Protein AF-A0A3C0FD28-F1 (afdb_monomer)

Foldseek 3Di:
DDDDDPDDDDDPDPPVVQVVCVVVVNDDDDDPPDDDPPDDPPCVVVLLVLLVCCVVPNCVSLVVCCVRPVVSSVVNVVVNPDPDDDDDD

Secondary structure (DSSP, 8-state):
-----S-----S-HHHHHHHHHHTTS-----TT---TT--TT-HHHHHHHHHHHHHH-THHHHHHHHH-GGGHHHHHHHHTSS------

Sequence (89 aa):
MKVVPTAETAIADVSAHLLRLAREGLLLVVYHPYRIDDIPPDDEDLVEKAASWVKAFDLGVLETVRAYHPGLVDRVLRRLARPGGEAFR

Mean predicted aligned error: 7.99 Å

Radius of gyration: 15.65 Å; Cα contacts (8 Å, |Δi|>4): 38; chains: 1; bounding box: 34×31×37 Å

pLDDT: mean 84.9, std 13.82, range [34.38, 97.81]

Solvent-accessible surface area (backbone atoms only — not comparable to full-atom values): 5863 Å² total; per-residue (Å²): 133,88,89,71,87,90,76,88,79,92,64,93,53,59,66,65,48,53,54,48,34,35,75,73,72,76,38,90,85,73,59,85,93,57,76,68,84,95,60,77,88,76,53,56,69,58,34,54,50,50,33,54,41,32,76,75,71,37,67,68,51,54,55,49,37,45,74,77,40,54,91,44,44,67,57,22,52,56,56,60,70,48,85,84,74,86,75,89,124

Structure (mmCIF, N/CA/C/O backbone):
data_AF-A0A3C0FD28-F1
#
_entry.id   AF-A0A3C0FD28-F1
#
loop_
_atom_site.group_PDB
_atom_site.id
_atom_site.type_symbol
_atom_site.label_atom_id
_atom_site.label_alt_id
_atom_site.label_comp_id
_atom_site.label_asym_id
_atom_site.label_entity_id
_atom_site.label_seq_id
_atom_site.pdbx_PDB_ins_code
_atom_site.Cartn_x
_atom_site.Cartn_y
_atom_site.Cartn_z
_atom_site.occupancy
_atom_site.B_iso_or_equiv
_atom_site.auth_seq_id
_atom_site.auth_comp_id
_atom_site.auth_asym_id
_atom_site.auth_atom_id
_atom_site.pdbx_PDB_model_num
ATOM 1 N N . MET A 1 1 ? -20.206 12.133 -7.936 1.00 51.66 1 MET A N 1
ATOM 2 C CA . MET A 1 1 ? -20.107 13.062 -6.789 1.00 51.66 1 MET A CA 1
ATOM 3 C C . MET A 1 1 ? -18.646 13.080 -6.359 1.00 51.66 1 MET A C 1
ATOM 5 O O . MET A 1 1 ? -18.099 12.004 -6.173 1.00 51.66 1 MET A O 1
ATOM 9 N N . LYS A 1 2 ? -17.976 14.239 -6.323 1.00 67.31 2 LYS A N 1
ATOM 10 C CA . LYS A 1 2 ? -16.556 14.316 -5.937 1.00 67.31 2 LYS A CA 1
ATOM 11 C C . LYS A 1 2 ? -16.471 14.239 -4.412 1.00 67.31 2 LYS A C 1
ATOM 13 O O . LYS A 1 2 ? -17.079 15.068 -3.742 1.00 67.31 2 LYS A O 1
ATOM 18 N N . VAL A 1 3 ? -15.771 13.243 -3.877 1.00 81.44 3 VAL A N 1
ATOM 19 C CA . VAL A 1 3 ? -15.458 13.184 -2.442 1.00 81.44 3 VAL A CA 1
ATOM 20 C C . VAL A 1 3 ? -14.394 14.243 -2.158 1.00 81.44 3 VAL A C 1
ATOM 22 O O . VAL A 1 3 ? -13.411 14.338 -2.892 1.00 81.44 3 VAL A O 1
ATOM 25 N N . VAL A 1 4 ? -14.615 15.068 -1.134 1.00 86.38 4 VAL A N 1
ATOM 26 C CA . VAL A 1 4 ? -13.673 16.105 -0.694 1.00 86.38 4 VAL A CA 1
ATOM 27 C C . VAL A 1 4 ? -13.380 15.868 0.790 1.00 86.38 4 VAL A C 1
ATOM 29 O O . VAL A 1 4 ? -14.338 15.717 1.553 1.00 86.38 4 VAL A O 1
ATOM 32 N N . PRO A 1 5 ? -12.104 15.806 1.214 1.00 84.25 5 PRO A N 1
ATOM 33 C CA . PRO A 1 5 ? -11.762 15.674 2.626 1.00 84.25 5 PRO A CA 1
ATOM 34 C C . PRO A 1 5 ? -12.296 16.872 3.419 1.00 84.25 5 PRO A C 1
ATOM 36 O O . PRO A 1 5 ? -12.179 18.012 2.973 1.00 84.25 5 PRO A O 1
ATOM 39 N N . THR A 1 6 ? -12.876 16.627 4.594 1.00 92.44 6 THR A N 1
ATOM 40 C CA . THR A 1 6 ? -13.364 17.696 5.485 1.00 92.44 6 THR A CA 1
ATOM 41 C C . THR A 1 6 ? -12.327 18.122 6.521 1.00 92.44 6 THR A C 1
ATOM 43 O O . THR A 1 6 ? -12.372 19.255 6.993 1.00 92.44 6 THR A O 1
ATOM 46 N N . ALA A 1 7 ? -11.393 17.234 6.867 1.00 92.38 7 ALA A N 1
ATOM 47 C CA . ALA A 1 7 ? -10.273 17.492 7.762 1.00 92.38 7 ALA A CA 1
ATOM 48 C C . ALA A 1 7 ? -9.163 16.452 7.543 1.00 92.38 7 ALA A C 1
ATOM 50 O O . ALA A 1 7 ? -9.428 15.343 7.078 1.00 92.38 7 ALA A O 1
ATOM 51 N N . GLU A 1 8 ? -7.940 16.796 7.945 1.00 89.69 8 GLU A N 1
ATOM 52 C CA . GLU A 1 8 ? -6.808 15.872 8.032 1.00 89.69 8 GLU A CA 1
ATOM 53 C C . GLU A 1 8 ? -6.349 15.757 9.486 1.00 89.69 8 GLU A C 1
ATOM 55 O O . GLU A 1 8 ? -6.402 16.719 10.252 1.00 89.69 8 GLU A O 1
ATOM 60 N N . THR A 1 9 ? -5.912 14.566 9.892 1.00 90.62 9 THR A N 1
ATOM 61 C CA . THR A 1 9 ? -5.369 14.319 11.233 1.00 90.62 9 THR A CA 1
ATOM 62 C C . THR A 1 9 ? -4.002 13.671 11.101 1.00 90.62 9 THR A C 1
ATOM 64 O O . THR A 1 9 ? -3.871 12.605 10.502 1.00 90.62 9 THR A O 1
ATOM 67 N N . ALA A 1 10 ? -2.981 14.309 11.673 1.00 93.12 10 ALA A N 1
ATOM 68 C CA . ALA A 1 10 ? -1.639 13.751 11.713 1.00 93.12 10 ALA A CA 1
ATOM 69 C C . ALA A 1 10 ? -1.580 12.585 12.708 1.00 93.12 10 ALA A C 1
ATOM 71 O O . ALA A 1 10 ? -1.982 12.721 13.865 1.00 93.12 10 ALA A O 1
ATOM 72 N N . ILE A 1 11 ? -1.053 11.446 12.264 1.00 95.69 11 ILE A N 1
ATOM 73 C CA . ILE A 1 11 ? -0.896 10.251 13.094 1.00 95.69 11 ILE A CA 1
ATOM 74 C C . ILE A 1 11 ? 0.590 9.957 13.246 1.00 95.69 11 ILE A C 1
ATOM 76 O O . ILE A 1 11 ? 1.270 9.667 12.267 1.00 95.69 11 ILE A O 1
ATOM 80 N N . ALA A 1 12 ? 1.081 10.042 14.483 1.00 94.56 12 ALA A N 1
ATOM 81 C CA . ALA A 1 12 ? 2.498 9.852 14.791 1.00 94.56 12 ALA A CA 1
ATOM 82 C C . ALA A 1 12 ? 2.964 8.406 14.552 1.00 94.56 12 ALA A C 1
ATOM 84 O O . ALA A 1 12 ? 4.037 8.189 13.999 1.00 94.56 12 ALA A O 1
ATOM 85 N N . ASP A 1 13 ? 2.139 7.428 14.936 1.00 95.69 13 ASP A N 1
ATOM 86 C CA . ASP A 1 13 ? 2.378 6.006 14.687 1.00 95.69 13 ASP A CA 1
ATOM 87 C C . ASP A 1 13 ? 1.190 5.410 13.929 1.00 95.69 13 ASP A C 1
ATOM 89 O O . ASP A 1 13 ? 0.168 5.017 14.502 1.00 95.69 13 ASP A O 1
ATOM 93 N N . VAL A 1 14 ? 1.326 5.383 12.604 1.00 93.25 14 VAL A N 1
ATOM 94 C CA . VAL A 1 14 ? 0.305 4.845 11.699 1.00 93.25 14 VAL A CA 1
ATOM 95 C C . VAL A 1 14 ? 0.070 3.360 11.966 1.00 93.25 14 VAL A C 1
ATOM 97 O O . VAL A 1 14 ? -1.075 2.915 11.943 1.00 93.25 14 VAL A O 1
ATOM 100 N N . SER A 1 15 ? 1.120 2.597 12.276 1.00 92.94 15 SER A N 1
ATOM 101 C CA . SER A 1 15 ? 1.005 1.156 12.509 1.00 92.94 15 SER A CA 1
ATOM 102 C C . SER A 1 15 ? 0.151 0.872 13.743 1.00 92.94 15 SER A C 1
ATOM 104 O O . SER A 1 15 ? -0.867 0.179 13.658 1.00 92.94 15 SER A O 1
ATOM 106 N N . ALA A 1 16 ? 0.494 1.484 14.880 1.00 95.38 16 ALA A N 1
ATOM 107 C CA . ALA A 1 16 ? -0.264 1.324 16.117 1.00 95.38 16 ALA A CA 1
ATOM 108 C C . ALA A 1 16 ? -1.715 1.805 15.968 1.00 95.38 16 ALA A C 1
ATOM 110 O O . ALA A 1 16 ? -2.636 1.184 16.507 1.00 95.38 16 ALA A O 1
ATOM 111 N N . HIS A 1 17 ? -1.934 2.885 15.213 1.00 95.81 17 HIS A N 1
ATOM 112 C CA . HIS A 1 17 ? -3.270 3.409 14.968 1.00 95.81 17 HIS A CA 1
ATOM 113 C C . HIS A 1 17 ? -4.139 2.449 14.147 1.00 95.81 17 HIS A C 1
ATOM 115 O O . HIS A 1 17 ? -5.263 2.156 14.557 1.00 95.81 17 HIS A O 1
ATOM 121 N N . LEU A 1 18 ? -3.625 1.930 13.028 1.00 94.31 18 LEU A N 1
ATOM 122 C CA . LEU A 1 18 ? -4.352 0.982 12.180 1.00 94.31 18 LEU A CA 1
ATOM 123 C C . LEU A 1 18 ? -4.654 -0.317 12.937 1.00 94.31 18 LEU A C 1
ATOM 125 O O . LEU A 1 18 ? -5.780 -0.808 12.894 1.00 94.31 18 LEU A O 1
ATOM 129 N N . LEU A 1 19 ? -3.693 -0.831 13.710 1.00 94.50 19 LEU A N 1
ATOM 130 C CA . LEU A 1 19 ? -3.904 -2.015 14.548 1.00 94.50 19 LEU A CA 1
ATOM 131 C C . LEU A 1 19 ? -4.958 -1.777 15.635 1.00 94.50 19 LEU A C 1
ATOM 133 O O . LEU A 1 19 ? -5.755 -2.666 15.929 1.00 94.50 19 LEU A O 1
ATOM 137 N N . ARG A 1 20 ? -5.003 -0.579 16.231 1.00 96.38 20 ARG A N 1
ATOM 138 C CA . ARG A 1 20 ? -6.065 -0.211 17.175 1.00 96.38 20 ARG A CA 1
ATOM 139 C C . ARG A 1 20 ? -7.436 -0.211 16.494 1.00 96.38 20 ARG A C 1
ATOM 141 O O . ARG A 1 20 ? -8.341 -0.841 17.028 1.00 96.38 20 ARG A O 1
ATOM 148 N N . LEU A 1 21 ? -7.573 0.429 15.331 1.00 97.00 21 LEU A N 1
ATOM 149 C CA . LEU A 1 21 ? -8.834 0.445 14.576 1.00 97.00 21 LEU A CA 1
ATOM 150 C C . LEU A 1 21 ? -9.298 -0.966 14.205 1.00 97.00 21 LEU A C 1
ATOM 152 O O . LEU A 1 21 ? -10.485 -1.267 14.304 1.00 97.00 21 LEU A O 1
ATOM 156 N N . ALA A 1 22 ? -8.362 -1.842 13.834 1.00 95.88 22 ALA A N 1
ATOM 157 C CA . ALA A 1 22 ? -8.667 -3.235 13.538 1.00 95.88 22 ALA A CA 1
ATOM 158 C C . ALA A 1 22 ? -9.201 -3.985 14.767 1.00 95.88 22 ALA A C 1
ATOM 160 O O . ALA A 1 22 ? -10.205 -4.687 14.673 1.00 95.88 22 ALA A O 1
ATOM 161 N N . ARG A 1 23 ? -8.593 -3.783 15.946 1.00 96.38 23 ARG A N 1
ATOM 162 C CA . ARG A 1 23 ? -9.096 -4.355 17.212 1.00 96.38 23 ARG A CA 1
ATOM 163 C C . ARG A 1 23 ? -10.479 -3.834 17.603 1.00 96.38 23 ARG A C 1
ATOM 165 O O . ARG A 1 23 ? -11.236 -4.561 18.231 1.00 96.38 23 ARG A O 1
ATOM 172 N N . GLU A 1 24 ? -10.796 -2.593 17.250 1.00 97.81 24 GLU A N 1
ATOM 173 C CA . GLU A 1 24 ? -12.1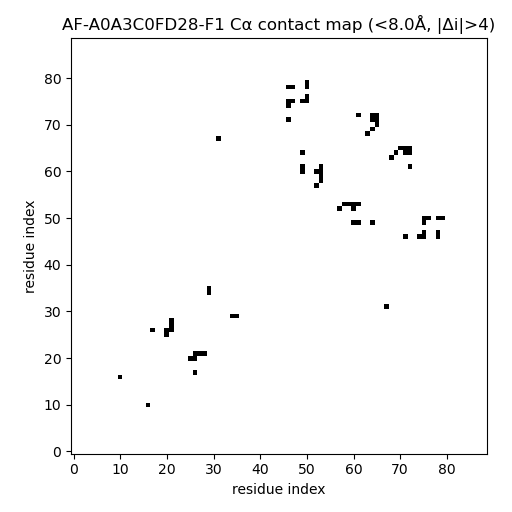05 -1.973 17.499 1.00 97.81 24 GLU A CA 1
ATOM 174 C C . GLU A 1 24 ? -13.167 -2.371 16.458 1.00 97.81 24 GLU A C 1
ATOM 176 O O . GLU A 1 24 ? -14.317 -1.957 16.571 1.00 97.81 24 GLU A O 1
ATOM 181 N N . GLY A 1 25 ? -12.805 -3.163 15.440 1.00 96.38 25 GLY A N 1
ATOM 182 C CA . GLY A 1 25 ? -13.716 -3.554 14.359 1.00 96.38 25 GLY A CA 1
ATOM 183 C C . GLY A 1 25 ? -14.037 -2.424 13.375 1.00 96.38 25 GLY A C 1
ATOM 184 O O . GLY A 1 25 ? -14.955 -2.555 12.5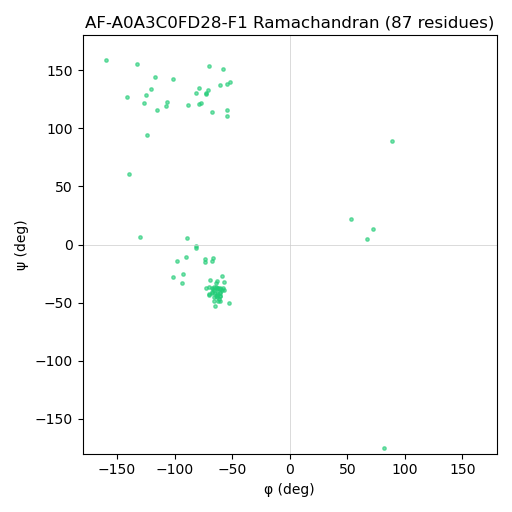72 1.00 96.38 25 GLY A O 1
ATOM 185 N N . LEU A 1 26 ? -13.286 -1.318 13.422 1.00 96.56 26 LEU A N 1
ATOM 186 C CA . LEU A 1 26 ? -13.459 -0.151 12.550 1.00 96.56 26 LEU A CA 1
ATOM 187 C C . LEU A 1 26 ? -12.636 -0.243 11.257 1.00 96.56 26 LEU A C 1
ATOM 189 O O . LEU A 1 26 ? -12.811 0.573 10.355 1.00 96.56 26 LEU A O 1
ATOM 193 N N . LEU A 1 27 ? -11.719 -1.209 11.174 1.00 94.56 27 LEU A N 1
ATOM 194 C CA . LEU A 1 27 ? -10.858 -1.435 10.019 1.00 94.56 27 LEU A CA 1
ATOM 195 C C . LEU A 1 27 ? -10.681 -2.935 9.781 1.00 94.56 27 LEU A C 1
ATOM 197 O O . LEU A 1 27 ? -10.243 -3.662 10.669 1.00 94.56 27 LEU A O 1
ATOM 201 N N . LEU A 1 28 ? -10.952 -3.391 8.560 1.00 91.38 28 LEU A N 1
ATOM 202 C CA . LEU A 1 28 ? -10.580 -4.735 8.134 1.00 91.38 28 LEU A CA 1
ATOM 203 C C . LEU A 1 28 ? -9.161 -4.705 7.554 1.00 91.38 28 LEU A C 1
ATOM 205 O O . LEU A 1 28 ? -8.902 -4.011 6.574 1.00 91.38 28 LEU A O 1
ATOM 209 N N . VAL A 1 29 ? -8.247 -5.465 8.158 1.00 88.62 29 VAL A N 1
ATOM 210 C CA . VAL A 1 29 ? -6.883 -5.659 7.648 1.00 88.62 29 VAL A CA 1
ATOM 211 C C . VAL A 1 29 ? -6.785 -7.064 7.071 1.00 88.62 29 VAL A C 1
ATOM 213 O O . VAL A 1 29 ? -7.027 -8.042 7.775 1.00 88.62 29 VAL A O 1
ATOM 216 N N . VAL A 1 30 ? -6.419 -7.160 5.795 1.00 87.81 30 VAL A N 1
ATOM 217 C CA . VAL A 1 30 ? -6.238 -8.433 5.093 1.00 87.81 30 VAL A CA 1
ATOM 218 C C . VAL A 1 30 ? -4.805 -8.519 4.586 1.00 87.81 30 VAL A C 1
ATOM 220 O O . VAL A 1 30 ? -4.275 -7.560 4.028 1.00 87.81 30 VAL A O 1
ATOM 223 N N . TYR A 1 31 ? -4.176 -9.672 4.798 1.00 82.75 31 TYR A N 1
ATOM 224 C CA . TYR A 1 31 ? -2.812 -9.940 4.354 1.00 82.75 31 TYR A CA 1
ATOM 225 C C . TYR A 1 31 ? -2.829 -10.785 3.085 1.00 82.75 31 TYR A C 1
ATOM 227 O O . TYR A 1 31 ? -3.627 -11.712 2.966 1.00 82.75 31 TYR A O 1
ATOM 235 N N . HIS A 1 32 ? -1.911 -10.511 2.161 1.00 77.38 32 HIS A N 1
ATOM 236 C CA . HIS A 1 32 ? -1.708 -11.359 0.989 1.00 77.38 32 HIS A CA 1
ATOM 237 C C . HIS A 1 32 ? -1.456 -12.829 1.410 1.00 77.38 32 HIS A C 1
ATOM 239 O O . HIS A 1 32 ? -0.708 -13.052 2.367 1.00 77.38 32 HIS A O 1
ATOM 245 N N . PRO A 1 33 ? -2.038 -13.835 0.721 1.00 81.75 33 PRO A N 1
ATOM 246 C CA . PRO A 1 33 ? -2.804 -13.751 -0.531 1.00 81.75 33 PRO A CA 1
ATOM 247 C C . PRO A 1 33 ? -4.315 -13.519 -0.373 1.00 81.75 33 PRO A C 1
ATOM 249 O O . PRO A 1 33 ? -5.037 -13.549 -1.369 1.00 81.75 33 PRO A O 1
ATOM 252 N N . TYR A 1 34 ? -4.809 -13.299 0.844 1.00 86.06 34 TYR A N 1
ATOM 253 C CA . TYR A 1 34 ? -6.231 -13.069 1.091 1.00 86.06 34 TYR A CA 1
ATOM 254 C C . TYR A 1 34 ? -6.679 -11.706 0.542 1.00 86.06 34 TYR A C 1
ATOM 256 O O . TYR A 1 34 ? -5.880 -10.773 0.424 1.00 86.06 34 TYR A O 1
ATOM 264 N N . ARG A 1 35 ? -7.967 -11.586 0.200 1.00 81.81 35 ARG A N 1
ATOM 265 C CA . ARG A 1 35 ? -8.571 -10.363 -0.351 1.00 81.81 35 ARG A CA 1
ATOM 266 C C . ARG A 1 35 ? -9.875 -10.044 0.377 1.00 81.81 35 ARG A C 1
ATOM 268 O O . ARG A 1 35 ? -10.484 -10.934 0.962 1.00 81.81 35 ARG A O 1
ATOM 275 N N . ILE A 1 36 ? -10.260 -8.771 0.360 1.00 85.69 36 ILE A N 1
ATOM 276 C CA . ILE A 1 36 ? -11.593 -8.339 0.789 1.00 85.69 36 ILE A CA 1
ATOM 277 C C . ILE A 1 36 ? -12.550 -8.642 -0.364 1.00 85.69 36 ILE A C 1
ATOM 279 O O . ILE A 1 36 ? -12.216 -8.362 -1.520 1.00 85.69 36 ILE A O 1
ATOM 283 N N . ASP A 1 37 ? -13.706 -9.217 -0.046 1.00 81.94 37 ASP A N 1
ATOM 284 C CA . ASP A 1 37 ? -14.755 -9.485 -1.027 1.00 81.94 37 ASP A CA 1
ATOM 285 C C . ASP A 1 37 ? -15.190 -8.183 -1.730 1.00 81.94 37 ASP A C 1
ATOM 287 O O . ASP A 1 37 ? -15.064 -7.087 -1.183 1.00 81.94 37 ASP A O 1
ATOM 291 N N . ASP A 1 38 ? -15.651 -8.298 -2.976 1.00 81.00 38 ASP A N 1
ATOM 292 C CA . ASP A 1 38 ? -16.121 -7.186 -3.820 1.00 81.00 38 ASP A CA 1
ATOM 293 C C . ASP A 1 38 ? -15.066 -6.148 -4.270 1.00 81.00 38 ASP A C 1
ATOM 295 O O . ASP A 1 38 ? -15.407 -5.195 -4.976 1.00 81.00 38 ASP A O 1
ATOM 299 N N . ILE A 1 39 ? -13.773 -6.335 -3.961 1.00 75.06 39 ILE A N 1
ATOM 300 C CA . ILE A 1 39 ? -12.692 -5.532 -4.563 1.00 75.06 39 ILE A CA 1
ATOM 301 C C . ILE A 1 39 ? -12.333 -6.079 -5.959 1.00 75.06 39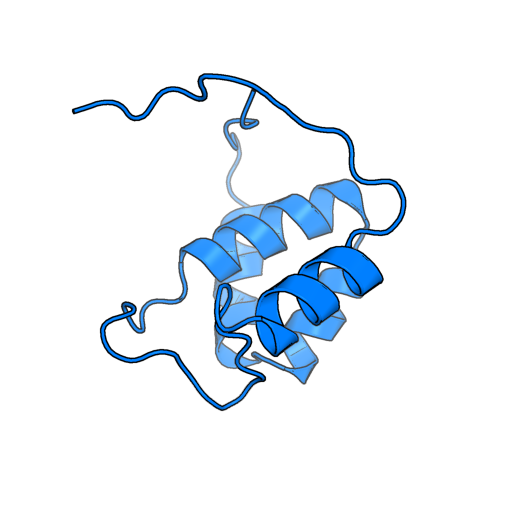 ILE A C 1
ATOM 303 O O . ILE A 1 39 ? -12.067 -7.279 -6.088 1.00 75.06 39 ILE A O 1
ATOM 307 N N . PRO A 1 40 ? -12.252 -5.224 -7.005 1.00 76.56 40 PRO A N 1
ATOM 308 C CA . PRO A 1 40 ? -11.821 -5.635 -8.338 1.00 76.56 40 PRO A CA 1
ATOM 309 C C . PRO A 1 40 ? -10.483 -6.402 -8.333 1.00 76.56 40 PRO A C 1
ATOM 311 O O . PRO A 1 40 ? -9.551 -6.045 -7.606 1.00 76.56 40 PRO A O 1
ATOM 314 N N . PRO A 1 41 ? -10.347 -7.458 -9.155 1.00 74.06 41 PRO A N 1
ATOM 315 C CA . PRO A 1 41 ? -9.133 -8.273 -9.202 1.00 74.06 41 PRO A CA 1
ATOM 316 C C . PRO A 1 41 ? -8.027 -7.650 -10.063 1.00 74.06 41 PRO A C 1
ATOM 318 O O . PRO A 1 41 ? -6.968 -8.252 -10.228 1.00 74.06 41 PRO A O 1
ATOM 321 N N . ASP A 1 42 ? -8.280 -6.496 -10.681 1.00 82.75 42 ASP A N 1
ATOM 322 C CA . ASP A 1 42 ? -7.369 -5.904 -11.651 1.00 82.75 42 ASP A CA 1
ATOM 323 C C . ASP A 1 42 ? -6.122 -5.293 -11.003 1.00 82.75 42 ASP A C 1
ATOM 325 O O . ASP A 1 42 ? -5.146 -5.100 -11.716 1.00 82.75 42 ASP A O 1
ATOM 329 N N . ASP A 1 43 ? -6.081 -5.066 -9.686 1.00 85.44 43 ASP A N 1
ATOM 330 C CA . ASP A 1 43 ? -4.898 -4.599 -8.942 1.00 85.44 43 ASP A CA 1
ATOM 331 C C . ASP A 1 43 ? -4.261 -3.311 -9.512 1.00 85.44 43 ASP A C 1
ATOM 333 O O . ASP A 1 43 ? -3.075 -3.047 -9.293 1.00 85.44 43 ASP A O 1
ATOM 337 N N . GLU A 1 44 ? -5.009 -2.495 -10.268 1.00 87.56 44 GLU A N 1
ATOM 338 C CA . GLU A 1 44 ? -4.442 -1.309 -10.930 1.00 87.56 44 GLU A CA 1
ATOM 339 C C . GLU A 1 44 ? -4.000 -0.255 -9.907 1.00 87.56 44 GLU A C 1
ATOM 341 O O . GLU A 1 44 ? -2.908 0.293 -10.048 1.00 87.56 44 GLU A O 1
ATOM 346 N N . ASP A 1 45 ? -4.750 -0.069 -8.816 1.00 85.00 45 ASP A N 1
ATOM 347 C CA . ASP A 1 45 ? -4.357 0.806 -7.701 1.00 85.00 45 ASP A CA 1
ATOM 348 C C . ASP A 1 45 ? -2.997 0.402 -7.111 1.00 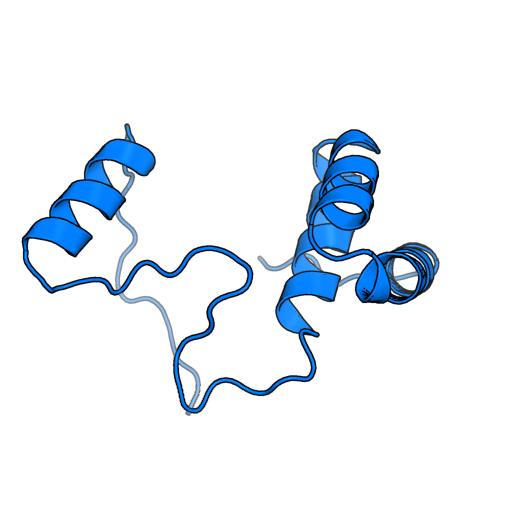85.00 45 ASP A C 1
ATOM 350 O O . ASP A 1 45 ? -2.155 1.246 -6.790 1.00 85.00 45 ASP A O 1
ATOM 354 N N . LEU A 1 46 ? -2.747 -0.908 -7.006 1.00 87.50 46 LEU A N 1
ATOM 355 C CA . LEU A 1 46 ? -1.485 -1.441 -6.500 1.00 87.50 46 LEU A CA 1
ATOM 356 C C . LEU A 1 46 ? -0.337 -1.137 -7.472 1.00 87.50 46 LEU A C 1
ATOM 358 O O . LEU A 1 46 ? 0.755 -0.754 -7.047 1.00 87.50 46 LEU A O 1
ATOM 362 N N . VAL A 1 47 ? -0.591 -1.268 -8.778 1.00 91.12 47 VAL A N 1
ATOM 363 C CA . VAL A 1 47 ? 0.368 -0.933 -9.841 1.00 91.12 47 VAL A CA 1
ATOM 364 C C . VAL A 1 47 ? 0.698 0.559 -9.830 1.00 91.12 47 VAL A C 1
ATOM 366 O O . VAL A 1 47 ? 1.875 0.926 -9.895 1.00 91.12 47 VAL A O 1
ATOM 369 N N . GLU A 1 48 ? -0.311 1.423 -9.714 1.00 90.31 48 GLU A N 1
ATOM 370 C CA . GLU A 1 48 ? -0.132 2.872 -9.611 1.00 90.31 48 GLU A CA 1
ATOM 371 C C . GLU A 1 48 ? 0.695 3.249 -8.387 1.00 90.31 48 GLU A C 1
ATOM 373 O O . GLU A 1 48 ? 1.677 3.996 -8.494 1.00 90.31 48 GLU A O 1
ATOM 378 N N . LYS A 1 49 ? 0.340 2.689 -7.226 1.00 89.62 49 LYS A N 1
ATOM 379 C CA . LYS A 1 49 ? 1.016 2.992 -5.969 1.00 89.62 49 LYS A CA 1
ATOM 380 C C . LYS A 1 49 ? 2.460 2.513 -5.978 1.00 89.62 49 LYS A C 1
ATOM 382 O O . LYS A 1 49 ? 3.349 3.284 -5.618 1.00 89.62 49 LYS A O 1
ATOM 387 N N . ALA A 1 50 ? 2.710 1.294 -6.451 1.00 91.12 50 ALA A N 1
ATOM 388 C CA . ALA A 1 50 ? 4.057 0.752 -6.580 1.00 91.12 50 ALA A CA 1
ATOM 389 C C . ALA A 1 50 ? 4.918 1.603 -7.524 1.00 91.12 50 ALA A C 1
ATOM 391 O O . ALA A 1 50 ? 6.043 1.949 -7.175 1.00 91.12 50 ALA A O 1
ATOM 392 N N . ALA A 1 51 ? 4.388 2.021 -8.679 1.00 90.94 51 ALA A N 1
ATOM 393 C CA . ALA A 1 51 ? 5.114 2.900 -9.596 1.00 90.94 51 ALA A CA 1
ATOM 394 C C . ALA A 1 51 ? 5.419 4.274 -8.969 1.00 90.94 51 ALA A C 1
ATOM 396 O O . ALA A 1 51 ? 6.507 4.817 -9.165 1.00 90.94 51 ALA A O 1
ATOM 397 N N . SER A 1 52 ? 4.488 4.835 -8.191 1.00 89.81 52 SER A N 1
ATOM 398 C CA . SER A 1 52 ? 4.727 6.069 -7.433 1.00 89.81 52 SER A CA 1
ATOM 399 C C . SER A 1 52 ? 5.800 5.887 -6.358 1.00 89.81 52 SER A C 1
ATOM 401 O O . SER A 1 52 ? 6.630 6.773 -6.171 1.00 89.81 52 SER A O 1
ATOM 403 N N . TRP A 1 53 ? 5.796 4.763 -5.644 1.00 90.94 53 TRP A N 1
ATOM 404 C CA . TRP A 1 53 ? 6.754 4.484 -4.579 1.00 90.94 53 TRP A CA 1
ATOM 405 C C . TRP A 1 53 ? 8.148 4.169 -5.095 1.00 90.94 53 TRP A C 1
ATOM 407 O O . TRP A 1 53 ? 9.101 4.659 -4.507 1.00 90.94 53 TRP A O 1
ATOM 417 N N . VAL A 1 54 ? 8.289 3.463 -6.218 1.00 90.19 54 VAL A N 1
ATOM 418 C CA . VAL A 1 54 ? 9.605 3.248 -6.844 1.00 90.19 54 VAL A CA 1
ATOM 419 C C . VAL A 1 54 ? 10.282 4.585 -7.174 1.00 90.19 54 VAL A C 1
ATOM 421 O O . VAL A 1 54 ? 11.487 4.734 -6.991 1.00 90.19 54 VAL A O 1
ATOM 424 N N . LYS A 1 55 ? 9.513 5.597 -7.603 1.00 85.12 55 LYS A N 1
ATOM 425 C CA . LYS A 1 55 ? 10.042 6.950 -7.851 1.00 85.12 55 LYS A CA 1
ATOM 426 C C . LYS A 1 55 ? 10.459 7.683 -6.569 1.00 85.12 55 LYS A C 1
ATOM 428 O O . LYS A 1 55 ? 11.344 8.528 -6.635 1.00 85.12 55 LYS A O 1
ATOM 433 N N . ALA A 1 56 ? 9.808 7.401 -5.439 1.00 85.81 56 ALA A N 1
ATOM 434 C CA . ALA A 1 56 ? 10.013 8.108 -4.172 1.00 85.81 56 ALA A CA 1
ATOM 435 C C . ALA A 1 56 ? 11.039 7.436 -3.242 1.00 85.81 56 ALA A C 1
ATOM 437 O O . ALA A 1 56 ? 11.733 8.128 -2.504 1.00 85.81 56 ALA A O 1
ATOM 438 N N . PHE A 1 57 ? 11.118 6.105 -3.270 1.00 82.25 57 PHE A N 1
ATOM 439 C CA . PHE A 1 57 ? 11.839 5.281 -2.298 1.00 82.25 57 PHE A CA 1
ATOM 440 C C . PHE A 1 57 ? 12.784 4.258 -2.932 1.00 82.25 57 PHE A C 1
ATOM 442 O O . PHE A 1 57 ? 13.327 3.471 -2.178 1.00 82.25 57 PHE A O 1
ATOM 449 N N . ASP A 1 58 ? 12.980 4.284 -4.259 1.00 83.12 58 ASP A N 1
ATOM 450 C CA . ASP A 1 58 ? 13.885 3.429 -5.048 1.00 83.12 58 ASP A CA 1
ATOM 451 C C . ASP A 1 58 ? 13.398 2.008 -5.436 1.00 83.12 58 ASP A C 1
ATOM 453 O O . ASP A 1 58 ? 12.232 1.628 -5.286 1.00 83.12 58 ASP A O 1
ATOM 457 N N . LEU A 1 59 ? 14.303 1.240 -6.061 1.00 82.19 59 LEU A N 1
ATOM 458 C CA . LEU A 1 59 ? 14.056 -0.091 -6.623 1.00 82.19 59 LEU A CA 1
ATOM 459 C C . LEU A 1 59 ? 13.759 -1.178 -5.576 1.00 82.19 59 LEU A C 1
ATOM 461 O O . LEU A 1 59 ? 13.234 -2.224 -5.955 1.00 82.19 59 LEU A O 1
ATOM 465 N N . GLY A 1 60 ? 14.009 -0.958 -4.281 1.00 87.19 60 GLY A N 1
ATOM 466 C CA . GLY A 1 60 ? 13.647 -1.910 -3.222 1.00 87.19 60 GLY A CA 1
ATOM 467 C C . GLY A 1 60 ? 12.141 -2.204 -3.170 1.00 87.19 60 GLY A C 1
ATOM 468 O O . GLY A 1 60 ? 11.712 -3.311 -2.825 1.00 87.19 60 GLY A O 1
ATOM 469 N N . VAL A 1 61 ? 11.322 -1.251 -3.624 1.00 88.06 61 VAL A N 1
ATOM 470 C CA . VAL A 1 61 ? 9.877 -1.442 -3.807 1.00 88.06 61 VAL A CA 1
ATOM 471 C C . VAL A 1 61 ? 9.594 -2.474 -4.904 1.00 88.06 61 VAL A C 1
ATOM 473 O O . VAL A 1 61 ? 8.705 -3.308 -4.742 1.00 88.06 61 VAL A O 1
ATOM 476 N N . LEU A 1 62 ? 10.359 -2.477 -6.002 1.00 90.31 62 LEU A N 1
ATOM 477 C CA . LEU A 1 62 ? 10.165 -3.422 -7.105 1.00 90.31 62 LEU A CA 1
ATOM 478 C C . LEU A 1 62 ? 10.496 -4.860 -6.685 1.00 90.31 62 LEU A C 1
ATOM 480 O O . LEU A 1 62 ? 9.778 -5.782 -7.066 1.00 90.31 62 LEU A O 1
ATOM 484 N N . GLU A 1 63 ? 11.527 -5.053 -5.859 1.00 92.19 63 GLU A N 1
ATOM 485 C CA . GLU A 1 63 ? 11.851 -6.370 -5.293 1.00 92.19 63 GLU A CA 1
ATOM 486 C C . GLU A 1 63 ? 10.754 -6.870 -4.346 1.00 92.19 63 GLU A C 1
ATOM 488 O O . GLU A 1 63 ? 10.383 -8.043 -4.380 1.00 92.19 63 GLU A O 1
ATOM 493 N N . THR A 1 64 ? 10.143 -5.968 -3.575 1.00 90.69 64 THR A N 1
ATOM 494 C CA . THR A 1 64 ? 8.981 -6.302 -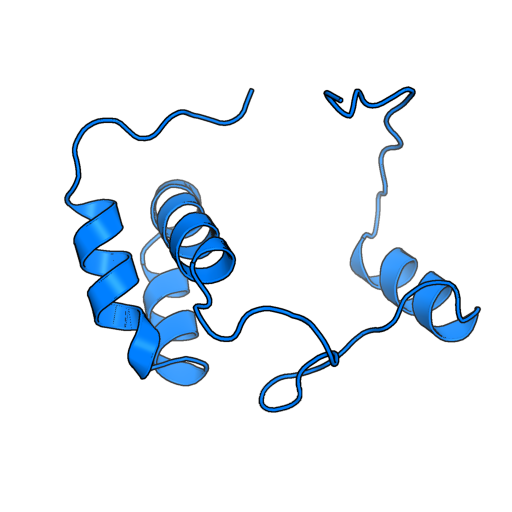2.738 1.00 90.69 64 THR A CA 1
ATOM 495 C C . THR A 1 64 ? 7.781 -6.718 -3.595 1.00 90.69 64 THR A C 1
ATOM 497 O O . THR A 1 64 ? 7.148 -7.739 -3.326 1.00 90.69 64 THR A O 1
ATOM 500 N N . VAL A 1 65 ? 7.495 -5.988 -4.680 1.00 91.56 65 VAL A N 1
ATOM 501 C CA . VAL A 1 65 ? 6.446 -6.374 -5.640 1.00 91.56 65 VAL A CA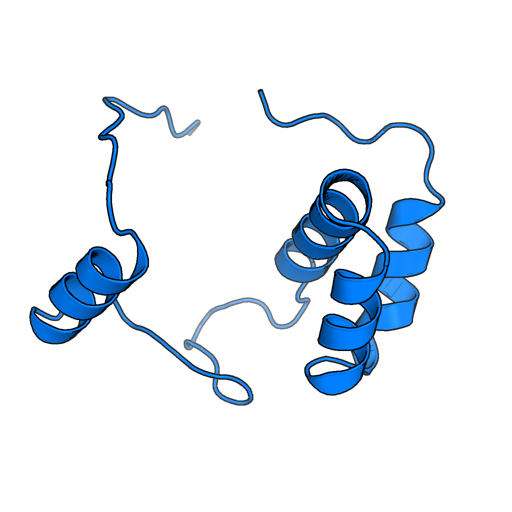 1
ATOM 502 C C . VAL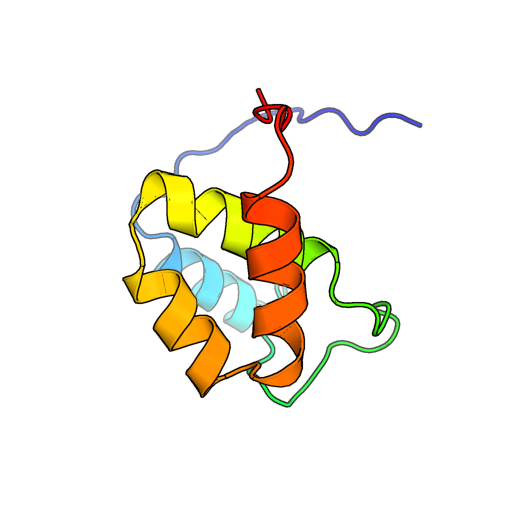 A 1 65 ? 6.761 -7.730 -6.266 1.00 91.56 65 VAL A C 1
ATOM 504 O O . VAL A 1 65 ? 5.870 -8.564 -6.368 1.00 91.56 65 VAL A O 1
ATOM 507 N N . ARG A 1 66 ? 8.016 -8.001 -6.636 1.00 93.31 66 ARG A N 1
ATOM 508 C CA . ARG A 1 66 ? 8.430 -9.303 -7.178 1.00 93.31 66 ARG A CA 1
ATOM 509 C C . ARG A 1 66 ? 8.189 -10.442 -6.184 1.00 93.31 66 ARG A C 1
ATOM 511 O O . ARG A 1 66 ? 7.743 -11.506 -6.604 1.00 93.31 66 ARG A O 1
ATOM 518 N N . ALA A 1 67 ? 8.466 -10.221 -4.900 1.00 91.19 67 ALA A N 1
ATOM 519 C CA . ALA A 1 67 ? 8.315 -11.231 -3.857 1.00 91.19 67 ALA A CA 1
ATOM 520 C C . ALA A 1 67 ? 6.846 -11.566 -3.551 1.00 91.19 67 ALA A C 1
ATOM 522 O O . ALA A 1 67 ? 6.506 -12.740 -3.425 1.00 91.19 67 ALA A O 1
ATOM 523 N N . TYR A 1 68 ? 5.979 -10.554 -3.449 1.00 88.25 68 TYR A N 1
ATOM 524 C CA . TYR A 1 68 ? 4.587 -10.740 -3.010 1.00 88.25 68 TYR A CA 1
ATOM 525 C C . TYR A 1 68 ? 3.565 -10.753 -4.153 1.00 88.25 68 TYR A C 1
ATOM 527 O O . TYR A 1 68 ? 2.517 -11.377 -4.043 1.00 88.25 68 TYR A O 1
ATOM 535 N N . HIS A 1 69 ? 3.853 -10.080 -5.266 1.00 88.56 69 HIS A N 1
ATOM 536 C CA . HIS A 1 69 ? 2.945 -9.927 -6.404 1.00 88.56 69 HIS A CA 1
ATOM 537 C C . HIS A 1 69 ? 3.694 -10.047 -7.746 1.00 88.56 69 HIS A C 1
ATOM 539 O O . HIS A 1 69 ? 3.676 -9.112 -8.557 1.00 88.56 69 HIS A O 1
ATOM 545 N N . PRO A 1 70 ? 4.341 -11.194 -8.037 1.00 90.62 70 PRO A N 1
ATOM 546 C CA . PRO A 1 70 ? 5.193 -11.345 -9.219 1.00 90.62 70 PRO A CA 1
ATOM 547 C C . PRO A 1 70 ? 4.465 -11.044 -10.540 1.00 90.62 70 PRO A C 1
ATOM 549 O O . PRO A 1 70 ? 5.061 -10.479 -11.453 1.00 90.62 70 PRO A O 1
ATOM 552 N N . GLY A 1 71 ? 3.160 -11.332 -10.628 1.00 89.94 71 GLY A N 1
ATOM 553 C CA . GLY A 1 71 ? 2.338 -11.035 -11.810 1.00 89.94 71 GLY A CA 1
ATOM 554 C C . GLY A 1 71 ? 2.126 -9.540 -12.100 1.00 89.94 71 GLY A C 1
ATOM 555 O O . GLY A 1 71 ? 1.654 -9.189 -13.182 1.00 89.94 71 GLY A O 1
ATOM 556 N N . LEU A 1 72 ? 2.473 -8.648 -11.167 1.00 92.31 72 LEU A N 1
ATOM 557 C CA . LEU A 1 72 ? 2.313 -7.199 -11.322 1.00 92.31 72 LEU A CA 1
ATOM 558 C C . LEU A 1 72 ? 3.599 -6.488 -11.755 1.00 92.31 72 LEU A C 1
ATOM 560 O O . LEU A 1 72 ? 3.523 -5.351 -12.221 1.00 92.31 72 LEU A O 1
ATOM 564 N N . VAL A 1 73 ? 4.762 -7.142 -11.663 1.00 93.06 73 VAL A N 1
ATOM 565 C CA . VAL A 1 73 ? 6.077 -6.533 -11.939 1.00 93.06 73 VAL A CA 1
ATOM 566 C C . VAL A 1 73 ? 6.110 -5.865 -13.316 1.00 93.06 73 VAL A C 1
ATOM 568 O O . VAL A 1 73 ? 6.429 -4.681 -13.427 1.00 93.06 73 VAL A O 1
ATOM 571 N N . ASP A 1 74 ? 5.687 -6.577 -14.360 1.00 92.81 74 ASP A N 1
ATOM 572 C CA . ASP A 1 74 ? 5.698 -6.050 -15.728 1.00 92.81 74 ASP A CA 1
ATOM 573 C C . ASP A 1 74 ? 4.764 -4.848 -15.907 1.00 92.81 74 ASP A C 1
ATOM 575 O O . ASP A 1 74 ? 5.042 -3.934 -16.687 1.00 92.81 74 ASP A O 1
ATOM 579 N N . ARG A 1 75 ? 3.641 -4.827 -15.183 1.00 93.62 75 ARG A N 1
ATOM 580 C CA . ARG A 1 75 ? 2.685 -3.713 -15.220 1.00 93.62 75 ARG A CA 1
ATOM 581 C C . ARG A 1 75 ? 3.272 -2.476 -14.550 1.00 93.62 75 ARG A C 1
ATOM 583 O O . ARG A 1 75 ? 3.173 -1.387 -15.115 1.00 93.62 75 ARG A O 1
ATOM 590 N N . VAL A 1 76 ? 3.945 -2.652 -13.412 1.00 91.94 76 VAL A N 1
ATOM 591 C CA . VAL A 1 76 ? 4.654 -1.574 -12.706 1.00 91.94 76 VAL A CA 1
ATOM 592 C C . VAL A 1 76 ? 5.760 -0.992 -13.586 1.00 91.94 76 VAL A C 1
ATOM 594 O O . VAL A 1 76 ? 5.819 0.225 -13.763 1.00 91.94 76 VAL A O 1
ATOM 597 N N . LEU A 1 77 ? 6.577 -1.836 -14.223 1.00 91.06 77 LEU A N 1
ATOM 598 C CA . LEU A 1 77 ? 7.632 -1.392 -15.143 1.00 91.06 77 LEU A CA 1
ATOM 599 C C . LEU A 1 77 ? 7.071 -0.607 -16.338 1.00 91.06 77 LEU A C 1
ATOM 601 O O . LEU A 1 77 ? 7.582 0.465 -16.670 1.00 91.06 77 LEU A O 1
ATOM 605 N N . ARG A 1 78 ? 5.975 -1.080 -16.949 1.00 92.56 78 ARG A N 1
ATOM 606 C CA . ARG A 1 78 ? 5.284 -0.341 -18.021 1.00 92.56 78 ARG A CA 1
ATOM 607 C C . ARG A 1 78 ? 4.773 1.021 -17.552 1.00 92.56 78 ARG A C 1
ATOM 609 O O . ARG A 1 78 ? 4.848 1.986 -18.311 1.00 92.56 78 ARG A O 1
ATOM 616 N N . ARG A 1 79 ? 4.264 1.121 -16.319 1.00 90.50 79 ARG A N 1
ATOM 617 C CA . ARG A 1 79 ? 3.792 2.393 -15.751 1.00 90.50 79 ARG A CA 1
ATOM 618 C C . ARG A 1 79 ? 4.948 3.354 -15.460 1.00 90.50 79 ARG A C 1
ATOM 620 O O . ARG A 1 79 ? 4.795 4.548 -15.700 1.00 90.50 79 ARG A O 1
ATOM 627 N N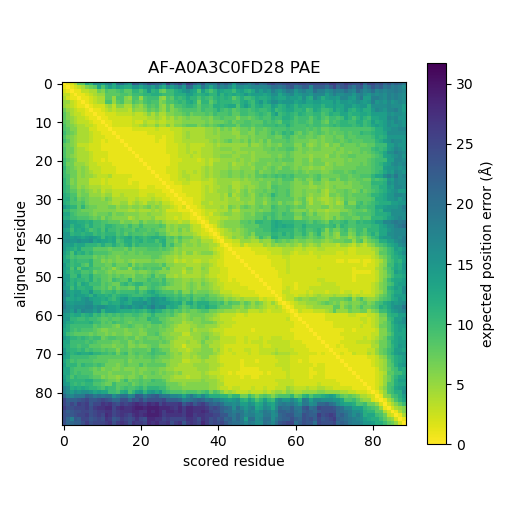 . LEU A 1 80 ? 6.102 2.858 -15.012 1.00 87.56 80 LEU A N 1
ATOM 628 C CA . LEU A 1 80 ? 7.312 3.666 -14.805 1.00 87.56 80 LEU A CA 1
ATOM 629 C C . LEU A 1 80 ? 7.860 4.257 -16.110 1.00 87.56 80 LEU A C 1
ATOM 631 O O . LEU A 1 80 ? 8.324 5.395 -16.108 1.00 87.56 80 LEU A O 1
ATOM 635 N N . ALA A 1 81 ? 7.766 3.513 -17.214 1.00 84.19 81 ALA A N 1
ATOM 636 C CA . ALA A 1 81 ? 8.227 3.946 -18.533 1.00 84.19 81 ALA A CA 1
ATOM 637 C C . ALA A 1 81 ? 7.325 5.004 -19.203 1.00 84.19 81 ALA A C 1
ATOM 639 O O . ALA A 1 81 ? 7.731 5.602 -20.199 1.00 84.19 81 ALA A O 1
ATOM 640 N N . ARG A 1 82 ? 6.107 5.250 -18.692 1.00 76.75 82 ARG A N 1
ATOM 641 C CA . ARG A 1 82 ? 5.211 6.283 -19.236 1.00 76.75 82 ARG A CA 1
ATOM 642 C C . ARG A 1 82 ? 5.658 7.688 -18.787 1.00 76.75 82 ARG A C 1
ATOM 644 O O . ARG A 1 82 ? 5.702 7.949 -17.581 1.00 76.75 82 ARG A O 1
ATOM 651 N N . PRO A 1 83 ? 5.952 8.614 -19.723 1.00 51.91 83 PRO A N 1
ATOM 652 C CA . PRO A 1 83 ? 6.192 10.011 -19.388 1.00 51.91 83 PRO A CA 1
ATOM 653 C C . PRO A 1 83 ? 4.878 10.687 -18.975 1.00 51.91 83 PRO A C 1
ATOM 655 O O . PRO A 1 83 ? 3.867 10.546 -19.657 1.00 51.91 83 PRO A O 1
ATOM 658 N N . GLY A 1 84 ? 4.907 11.426 -17.862 1.00 60.09 84 GLY A N 1
ATOM 659 C CA . GLY A 1 84 ? 3.743 12.125 -17.307 1.00 60.09 84 GLY A CA 1
ATOM 660 C C . GLY A 1 84 ? 2.934 11.252 -16.347 1.00 60.09 84 GLY A C 1
ATOM 661 O O . GLY A 1 84 ? 2.001 10.566 -16.744 1.00 60.09 84 GLY A O 1
ATOM 662 N N . GLY A 1 85 ? 3.295 11.281 -15.064 1.00 47.28 85 GLY A N 1
ATOM 663 C CA . GLY A 1 85 ? 2.422 10.806 -13.993 1.00 47.28 85 GLY A CA 1
ATOM 664 C C . GLY A 1 85 ? 1.909 12.021 -13.242 1.00 47.28 85 GLY A C 1
ATOM 665 O O . GLY A 1 85 ? 2.727 12.782 -12.726 1.00 47.28 85 GLY A O 1
ATOM 666 N N . GLU A 1 86 ? 0.592 12.220 -13.220 1.00 42.38 86 GLU A N 1
ATOM 667 C CA . GLU A 1 86 ? -0.035 13.214 -12.355 1.00 42.38 86 GLU A CA 1
ATOM 668 C C . GLU A 1 86 ? 0.406 12.944 -10.915 1.00 42.38 86 GLU A C 1
ATOM 670 O O . GLU A 1 86 ? 0.166 11.878 -10.347 1.00 42.38 86 GLU A O 1
ATOM 675 N N . ALA A 1 87 ? 1.132 13.905 -10.348 1.00 37.28 87 ALA A N 1
ATOM 676 C CA . ALA A 1 87 ? 1.366 13.943 -8.922 1.00 37.28 87 ALA A CA 1
ATOM 677 C C . ALA A 1 87 ? 0.014 14.246 -8.279 1.00 37.28 87 ALA A C 1
ATOM 679 O O . ALA A 1 87 ? -0.530 15.331 -8.491 1.00 37.28 87 ALA A O 1
ATOM 680 N N . PHE A 1 88 ? -0.531 13.290 -7.529 1.00 39.78 88 PHE A N 1
ATOM 681 C CA . PHE A 1 88 ? -1.625 13.574 -6.611 1.00 39.78 88 PHE A CA 1
ATOM 682 C C . PHE A 1 88 ? -1.165 14.714 -5.688 1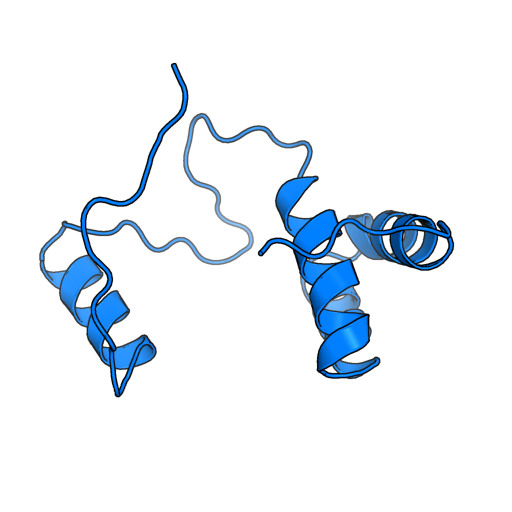.00 39.78 88 PHE A C 1
ATOM 684 O O . PHE A 1 88 ? -0.217 14.550 -4.917 1.00 39.78 88 PHE A O 1
ATOM 691 N N . ARG A 1 89 ? -1.778 15.886 -5.871 1.00 34.38 89 ARG A N 1
ATOM 692 C CA . ARG A 1 89 ? -1.734 17.036 -4.967 1.00 34.38 89 ARG A CA 1
ATOM 693 C C . ARG A 1 89 ? -3.012 17.062 -4.153 1.00 34.38 89 ARG A C 1
ATOM 695 O O . ARG A 1 89 ? -4.067 16.728 -4.740 1.00 34.38 89 ARG A O 1
#